Protein AF-A0A2V2EN70-F1 (afdb_monomer_lite)

Secondary structure (DSSP, 8-state):
--SS-HHHHHHHHHS-EE-TTT-PEEEESSSS--EEE-TTT--EEETTTTT--HHHHHTTS--HHHHHT-------TTS---

Foldseek 3Di:
DPQDDPQLVVCVVPVWAADPVPRATWDAPDPPAQWTADPPPRDIDGSSCRPHDPVRSCVSPDDPCVVVVNPPPPPPPPPDDD

Structure (mmCIF, N/CA/C/O backbone):
data_AF-A0A2V2EN70-F1
#
_entry.id   AF-A0A2V2EN70-F1
#
loop_
_atom_site.group_PDB
_atom_site.id
_atom_site.type_symbol
_atom_site.label_atom_id
_atom_site.label_alt_id
_atom_site.label_comp_id
_atom_site.label_asym_id
_atom_site.label_entity_id
_atom_site.label_seq_id
_atom_site.pdbx_PDB_ins_code
_atom_site.Cartn_x
_atom_site.Cartn_y
_atom_site.Cartn_z
_atom_site.occupancy
_atom_site.B_iso_or_equiv
_atom_site.auth_seq_id
_atom_site.auth_comp_id
_atom_site.auth_asym_id
_atom_site.auth_atom_id
_atom_site.pdbx_PDB_model_num
ATOM 1 N N . MET A 1 1 ? -1.971 -0.153 -19.667 1.00 56.84 1 MET A N 1
ATOM 2 C CA . MET A 1 1 ? -1.534 -0.337 -18.273 1.00 56.84 1 MET A CA 1
ATOM 3 C C . MET A 1 1 ? -2.591 0.286 -17.386 1.00 56.84 1 MET A C 1
ATOM 5 O O . MET A 1 1 ? -3.020 1.397 -17.680 1.00 56.84 1 MET A O 1
ATOM 9 N N . GLU A 1 2 ? -3.090 -0.455 -16.402 1.00 67.00 2 GLU A N 1
ATOM 10 C CA . GLU A 1 2 ? -3.872 0.140 -15.317 1.00 67.00 2 GLU A CA 1
ATOM 11 C C . GLU A 1 2 ? -2.865 0.725 -14.329 1.00 67.00 2 GLU A C 1
ATOM 13 O O . GLU A 1 2 ? -1.927 0.037 -13.945 1.00 67.00 2 GLU A O 1
ATOM 18 N N . PHE A 1 3 ? -3.016 2.004 -13.996 1.00 76.94 3 PHE A N 1
ATOM 19 C CA . PHE A 1 3 ? -2.076 2.704 -13.116 1.00 76.94 3 PHE A CA 1
ATOM 20 C C . PHE A 1 3 ? -2.247 2.297 -11.645 1.00 76.94 3 PHE A C 1
ATOM 22 O O . PHE A 1 3 ? -1.302 2.349 -10.875 1.00 76.94 3 PHE A O 1
ATOM 29 N N . PHE A 1 4 ? -3.452 1.859 -11.270 1.00 86.12 4 PHE A N 1
ATOM 30 C CA . PHE A 1 4 ? -3.769 1.408 -9.919 1.00 86.12 4 PHE A CA 1
ATOM 31 C C . PHE A 1 4 ? -4.022 -0.092 -9.906 1.00 86.12 4 PHE A C 1
ATOM 33 O O . PHE A 1 4 ? -4.779 -0.602 -10.739 1.00 86.12 4 PHE A O 1
ATOM 40 N N . ASN A 1 5 ? -3.452 -0.793 -8.927 1.00 89.62 5 ASN A N 1
ATOM 41 C CA . ASN A 1 5 ? -3.752 -2.204 -8.718 1.00 89.62 5 ASN A CA 1
ATOM 42 C C . ASN A 1 5 ? -5.106 -2.396 -8.002 1.00 89.62 5 ASN A C 1
ATOM 44 O O . ASN A 1 5 ? -5.752 -1.458 -7.521 1.00 89.62 5 ASN A O 1
ATOM 48 N N . LYS A 1 6 ? -5.561 -3.651 -7.915 1.00 91.31 6 LYS A N 1
ATOM 49 C CA . LYS A 1 6 ? -6.848 -3.990 -7.283 1.00 91.31 6 LYS A CA 1
ATOM 50 C C . LYS A 1 6 ? -6.903 -3.605 -5.803 1.00 91.31 6 LYS A C 1
ATOM 52 O O . LYS A 1 6 ? -7.950 -3.143 -5.358 1.00 91.31 6 LYS A O 1
ATOM 57 N N . LYS A 1 7 ? -5.805 -3.773 -5.059 1.00 91.81 7 LYS A N 1
ATOM 58 C CA . LYS A 1 7 ? -5.740 -3.442 -3.629 1.00 91.81 7 LYS A CA 1
ATOM 59 C C . LYS A 1 7 ? -5.814 -1.935 -3.410 1.00 91.81 7 LYS A C 1
ATOM 61 O O . LYS A 1 7 ? -6.598 -1.505 -2.573 1.00 91.81 7 LYS A O 1
ATOM 66 N N . GLN A 1 8 ? -5.100 -1.134 -4.203 1.00 91.62 8 GLN A N 1
ATOM 67 C CA . GLN A 1 8 ? -5.229 0.328 -4.190 1.00 91.62 8 GLN A CA 1
ATOM 68 C C . GLN A 1 8 ? -6.651 0.757 -4.518 1.00 91.62 8 GLN A C 1
ATOM 70 O O . GLN A 1 8 ? -7.221 1.584 -3.814 1.00 91.62 8 GLN A O 1
ATOM 75 N N . LEU A 1 9 ? -7.268 0.165 -5.543 1.00 91.81 9 LEU A N 1
ATOM 76 C CA . LEU A 1 9 ? -8.635 0.508 -5.923 1.00 91.81 9 LEU A CA 1
ATOM 77 C C . LEU A 1 9 ? -9.641 0.199 -4.803 1.00 91.81 9 LEU A C 1
ATOM 79 O O . LEU A 1 9 ? -10.580 0.966 -4.583 1.00 91.81 9 LEU A O 1
ATOM 83 N N . GLU A 1 10 ? -9.477 -0.924 -4.106 1.00 92.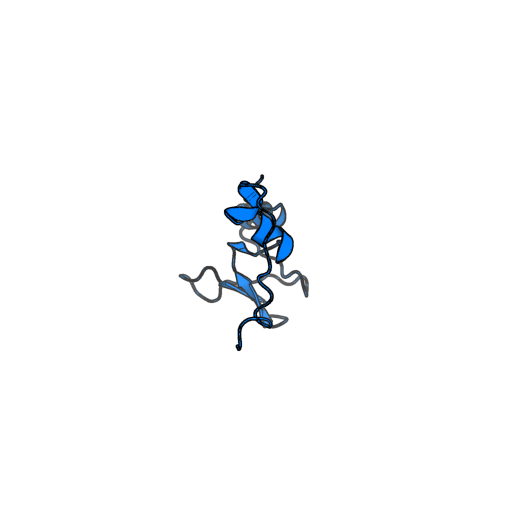69 10 GLU A N 1
ATOM 84 C CA . GLU A 1 10 ? -10.301 -1.271 -2.946 1.00 92.69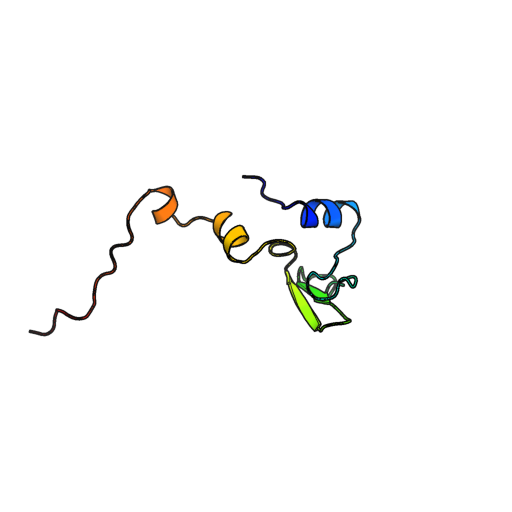 10 GLU A CA 1
ATOM 85 C C . GLU A 1 10 ? -10.028 -0.348 -1.756 1.00 92.69 10 GLU A C 1
ATOM 87 O O . GLU A 1 10 ? -10.981 0.152 -1.150 1.00 92.69 10 GLU A O 1
ATOM 92 N N . ALA A 1 11 ? -8.762 -0.050 -1.465 1.00 92.50 11 ALA A N 1
ATOM 93 C CA . ALA A 1 11 ? -8.371 0.854 -0.391 1.00 92.50 11 ALA A CA 1
ATOM 94 C C . ALA A 1 11 ? -8.877 2.284 -0.628 1.00 92.50 11 ALA A C 1
ATOM 96 O O . ALA A 1 11 ? -9.460 2.875 0.271 1.00 92.50 11 ALA A O 1
ATOM 97 N N . MET A 1 12 ? -8.798 2.813 -1.852 1.00 89.88 12 MET A N 1
ATOM 98 C CA . MET A 1 12 ? -9.342 4.133 -2.203 1.00 89.88 12 MET A CA 1
ATOM 99 C C . MET A 1 12 ? -10.868 4.200 -2.080 1.00 89.88 12 MET A C 1
ATOM 101 O O . MET A 1 12 ? -11.422 5.237 -1.723 1.00 89.88 12 MET A O 1
ATOM 105 N N . LYS A 1 13 ? -11.573 3.099 -2.371 1.00 92.69 13 LYS A N 1
ATOM 106 C CA . LYS A 1 13 ? -13.038 3.032 -2.237 1.00 92.69 13 LYS A CA 1
ATOM 107 C C . LYS A 1 13 ? -13.493 2.918 -0.787 1.00 92.69 13 LYS A C 1
ATOM 109 O O . LYS A 1 13 ? -14.550 3.438 -0.442 1.00 92.69 13 LYS A O 1
ATOM 114 N N . THR A 1 14 ? -12.748 2.179 0.028 1.00 93.88 14 THR A N 1
ATOM 115 C CA . THR A 1 14 ? -13.140 1.832 1.402 1.00 93.88 14 THR A CA 1
ATOM 116 C C . THR A 1 14 ? -12.487 2.718 2.458 1.00 93.88 14 THR A C 1
ATOM 118 O O . THR A 1 14 ? -13.001 2.809 3.569 1.00 93.88 14 THR A O 1
ATOM 121 N N . GLY A 1 15 ? -11.373 3.368 2.123 1.00 90.88 15 GLY A N 1
ATOM 122 C CA . GLY A 1 15 ? -10.479 4.040 3.062 1.00 90.88 15 GLY A CA 1
ATOM 123 C C . GLY A 1 15 ? -9.671 3.078 3.940 1.00 90.88 15 GLY A C 1
ATOM 124 O O . GLY A 1 15 ? -9.101 3.514 4.935 1.00 90.88 15 GLY A O 1
ATOM 125 N N . VAL A 1 16 ? -9.657 1.776 3.630 1.00 93.25 16 VAL A N 1
ATOM 126 C CA . VAL A 1 16 ? -9.038 0.745 4.472 1.00 93.25 16 VAL A CA 1
ATOM 127 C C . VAL A 1 16 ? -7.825 0.151 3.767 1.00 93.25 16 VAL A C 1
ATOM 129 O O . VAL A 1 16 ? -7.955 -0.495 2.730 1.00 93.25 16 VAL A O 1
ATOM 132 N N . TYR A 1 17 ? -6.655 0.316 4.381 1.00 93.88 17 TYR A N 1
ATOM 133 C CA . TYR A 1 17 ? -5.401 -0.286 3.934 1.00 93.88 17 TYR A CA 1
ATOM 134 C C . TYR A 1 17 ? -5.092 -1.499 4.803 1.00 93.88 17 TYR A C 1
ATOM 136 O O . TYR A 1 17 ? -5.031 -1.391 6.023 1.00 93.88 17 TYR A O 1
ATOM 144 N N . ILE A 1 18 ? -4.914 -2.667 4.194 1.00 94.81 18 ILE A N 1
ATOM 145 C CA . ILE A 1 18 ? -4.586 -3.917 4.888 1.00 94.81 18 ILE A CA 1
ATOM 1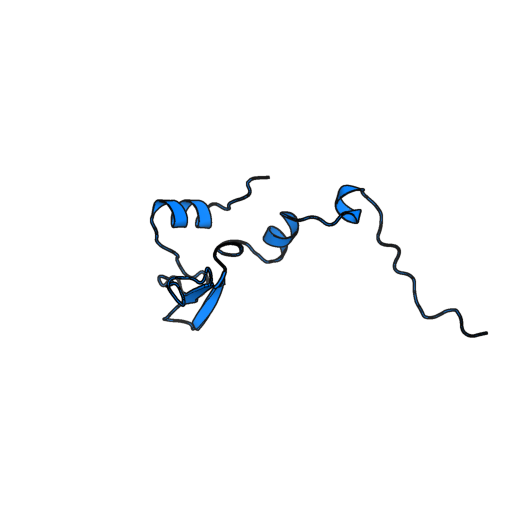46 C C . ILE A 1 18 ? -3.121 -4.269 4.644 1.00 94.81 18 ILE A C 1
ATOM 148 O O . ILE A 1 18 ? -2.686 -4.363 3.497 1.00 94.81 18 ILE A O 1
ATOM 152 N N . CYS A 1 19 ? -2.375 -4.499 5.720 1.00 93.69 19 CYS A N 1
ATOM 153 C CA . CYS A 1 19 ? -0.977 -4.898 5.666 1.00 93.69 19 CYS A CA 1
ATOM 154 C C . CYS A 1 19 ? -0.836 -6.281 5.032 1.00 93.69 19 CYS A C 1
ATOM 156 O O . CYS A 1 19 ? -1.451 -7.246 5.486 1.00 93.69 19 CYS A O 1
ATOM 158 N N . GLU A 1 20 ? 0.035 -6.400 4.038 1.00 89.12 20 GLU A N 1
ATOM 159 C CA . GLU A 1 20 ? 0.273 -7.671 3.350 1.00 89.12 20 GLU A CA 1
ATOM 160 C C . GLU A 1 20 ? 0.983 -8.701 4.229 1.00 89.12 20 GLU A C 1
ATOM 162 O O . GLU A 1 20 ? 0.739 -9.898 4.101 1.00 89.12 20 GLU A O 1
ATOM 167 N N . ASN A 1 21 ? 1.823 -8.237 5.156 1.00 90.12 21 ASN A N 1
ATOM 168 C CA . ASN A 1 21 ? 2.647 -9.115 5.978 1.00 90.12 21 ASN A CA 1
ATOM 169 C C . ASN A 1 21 ? 1.862 -9.749 7.141 1.00 90.12 21 ASN A C 1
ATOM 171 O O . ASN A 1 21 ? 2.102 -10.895 7.510 1.00 90.12 21 ASN A O 1
ATOM 175 N N . CYS A 1 22 ? 0.920 -9.012 7.744 1.00 93.38 22 CYS A N 1
ATOM 176 C CA . CYS A 1 22 ? 0.205 -9.477 8.942 1.00 93.38 22 CYS A CA 1
ATOM 177 C C . CYS A 1 22 ? -1.328 -9.401 8.864 1.00 93.38 22 CYS A C 1
ATOM 179 O O . CYS A 1 22 ? -2.002 -9.815 9.807 1.00 93.38 22 CYS A O 1
ATOM 181 N N . GLY A 1 23 ? -1.899 -8.853 7.787 1.00 92.44 23 GLY A N 1
ATOM 182 C CA . GLY A 1 23 ? -3.348 -8.732 7.596 1.00 92.44 23 GLY A CA 1
ATOM 183 C C . GLY A 1 23 ? -4.044 -7.708 8.499 1.00 92.44 23 GLY A C 1
ATOM 184 O O . GLY A 1 23 ? -5.269 -7.617 8.482 1.00 92.44 23 GLY A O 1
ATOM 185 N N . SER A 1 24 ? -3.297 -6.949 9.305 1.00 94.31 24 SER A N 1
ATOM 186 C CA . SER A 1 24 ? -3.850 -5.874 10.140 1.00 94.31 24 SER A CA 1
ATOM 187 C C . SER A 1 24 ? -4.074 -4.605 9.322 1.00 94.31 24 SER A C 1
ATOM 189 O O . SER A 1 24 ? -3.384 -4.381 8.329 1.00 94.31 24 SER A O 1
ATOM 191 N N . GLN A 1 25 ? -5.011 -3.760 9.748 1.00 94.94 25 GLN A N 1
ATOM 192 C CA . GLN A 1 25 ? -5.206 -2.456 9.124 1.00 94.94 25 GLN A CA 1
ATOM 193 C C . GLN A 1 25 ? -3.971 -1.567 9.350 1.00 94.94 25 GLN A C 1
ATOM 195 O O . GLN A 1 25 ? -3.414 -1.541 10.448 1.00 94.94 25 GLN A O 1
ATOM 200 N N . MET A 1 26 ? -3.528 -0.894 8.293 1.00 94.44 26 MET A N 1
ATOM 201 C CA . MET A 1 26 ? -2.460 0.102 8.313 1.00 94.44 26 MET A CA 1
ATOM 202 C C . MET A 1 26 ? -3.049 1.494 8.533 1.00 94.44 26 MET A C 1
ATOM 204 O O . MET A 1 26 ? -4.205 1.755 8.189 1.00 94.44 26 MET A O 1
ATOM 208 N N . GLU A 1 27 ? -2.234 2.373 9.099 1.00 93.81 27 GLU A N 1
ATOM 209 C CA . GLU A 1 27 ? -2.570 3.765 9.382 1.00 93.81 27 GLU A CA 1
ATOM 210 C C . GLU A 1 27 ? -1.535 4.675 8.722 1.00 93.81 27 GLU A C 1
ATOM 212 O O . GLU A 1 27 ? -0.393 4.269 8.526 1.00 93.81 27 GLU A O 1
ATOM 217 N N . PHE A 1 28 ? -1.933 5.890 8.359 1.00 93.69 28 PHE A N 1
ATOM 218 C CA . PHE A 1 28 ? -0.988 6.882 7.855 1.00 93.69 28 PHE A CA 1
ATOM 219 C C . PHE A 1 28 ? -0.056 7.347 8.977 1.00 93.69 28 PHE A C 1
ATOM 221 O O . PHE A 1 28 ? -0.505 7.494 10.118 1.00 93.69 28 PHE A O 1
ATOM 228 N N . GLU A 1 29 ? 1.219 7.575 8.656 1.00 89.00 29 GLU A N 1
ATOM 229 C CA . GLU A 1 29 ? 2.207 8.072 9.622 1.00 89.00 29 GLU A CA 1
ATOM 230 C C . GLU A 1 29 ? 1.802 9.449 10.170 1.00 89.00 29 GLU A C 1
ATOM 232 O O . GLU A 1 29 ? 1.809 9.666 11.386 1.00 89.00 29 GLU A O 1
ATOM 237 N N . ASP A 1 30 ? 1.332 10.342 9.292 1.00 88.69 30 ASP A N 1
ATOM 238 C CA . ASP A 1 30 ? 0.671 11.588 9.668 1.00 88.69 30 ASP A CA 1
ATOM 239 C C . ASP A 1 30 ? -0.408 12.031 8.649 1.00 88.69 30 ASP A C 1
ATOM 241 O O . ASP A 1 30 ? -0.857 11.257 7.813 1.00 88.69 30 ASP A O 1
ATOM 245 N N . GLN A 1 31 ? -0.932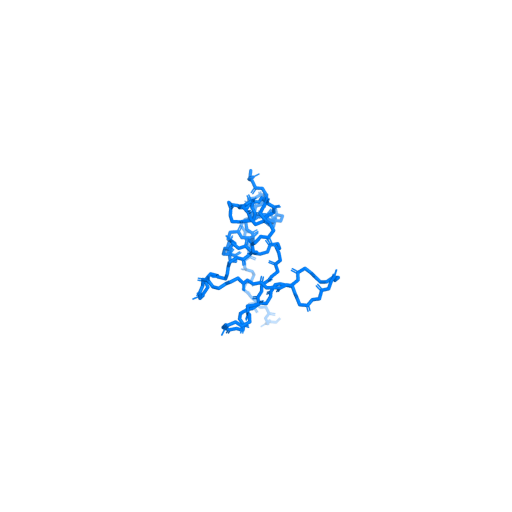 13.256 8.782 1.00 82.44 31 GLN A N 1
ATOM 246 C CA . GLN A 1 31 ? -2.025 13.777 7.938 1.00 82.44 31 GLN A CA 1
ATOM 247 C C . GLN A 1 31 ? -1.563 14.360 6.589 1.00 82.44 31 GLN A C 1
ATOM 249 O O . GLN A 1 31 ? -2.405 14.764 5.785 1.00 82.44 31 GLN A O 1
ATOM 254 N N . TRP A 1 32 ? -0.257 14.487 6.384 1.00 85.12 32 TRP A N 1
ATOM 255 C CA . TRP A 1 32 ? 0.383 15.121 5.232 1.00 85.12 32 TRP A CA 1
ATOM 256 C C . TRP A 1 32 ? 1.284 14.159 4.459 1.00 85.12 32 TRP A C 1
ATOM 258 O O . TRP A 1 32 ? 1.633 14.465 3.321 1.00 85.12 32 TRP A O 1
ATOM 268 N N . GLU A 1 33 ? 1.662 13.042 5.072 1.00 87.62 33 GLU A N 1
ATOM 269 C CA . GLU A 1 33 ? 2.424 11.975 4.448 1.00 87.62 33 GLU A CA 1
ATOM 270 C C . GLU A 1 33 ? 1.529 10.921 3.794 1.00 87.62 33 GLU A C 1
ATOM 272 O O . GLU A 1 33 ? 0.490 10.522 4.321 1.00 87.62 33 GLU A O 1
ATOM 277 N N . ASP A 1 34 ? 2.007 10.415 2.660 1.00 89.25 34 ASP A N 1
ATOM 278 C CA . ASP A 1 34 ? 1.417 9.287 1.937 1.00 89.25 34 ASP A CA 1
ATOM 279 C C . ASP A 1 34 ? 2.040 7.943 2.380 1.00 89.25 34 ASP A C 1
ATOM 281 O O . ASP A 1 34 ? 1.870 6.914 1.723 1.00 89.25 34 ASP A O 1
ATOM 285 N N . SER A 1 35 ? 2.753 7.946 3.510 1.00 93.00 35 SER A N 1
ATOM 286 C CA . SER A 1 35 ? 3.376 6.781 4.137 1.00 93.00 35 SER A CA 1
ATOM 287 C C . SER A 1 35 ? 2.357 6.040 5.008 1.00 93.00 35 SER A C 1
ATOM 289 O O . SER A 1 35 ? 1.781 6.600 5.944 1.00 93.00 35 SER A O 1
ATOM 291 N N . LEU A 1 36 ? 2.145 4.752 4.745 1.00 93.56 36 LEU A N 1
ATOM 292 C CA . LEU A 1 36 ? 1.323 3.858 5.559 1.00 93.56 36 LEU A CA 1
ATOM 293 C C . LEU A 1 36 ? 2.217 3.014 6.461 1.00 93.56 36 LEU A C 1
ATOM 295 O O . LEU A 1 36 ? 3.115 2.324 5.986 1.00 93.56 36 LEU A O 1
ATOM 299 N N . VAL A 1 37 ? 1.907 2.962 7.752 1.00 94.62 37 VAL A N 1
ATOM 300 C CA . VAL A 1 37 ? 2.609 2.155 8.752 1.00 94.62 37 VAL A CA 1
ATOM 301 C C . VAL A 1 37 ? 1.645 1.153 9.378 1.00 94.62 37 VAL A C 1
ATOM 303 O O . VAL A 1 37 ? 0.519 1.466 9.766 1.00 94.62 37 VAL A O 1
ATOM 306 N N . CYS A 1 38 ? 2.076 -0.102 9.487 1.00 95.31 38 CYS A N 1
ATOM 307 C CA . CYS A 1 38 ? 1.320 -1.125 10.191 1.0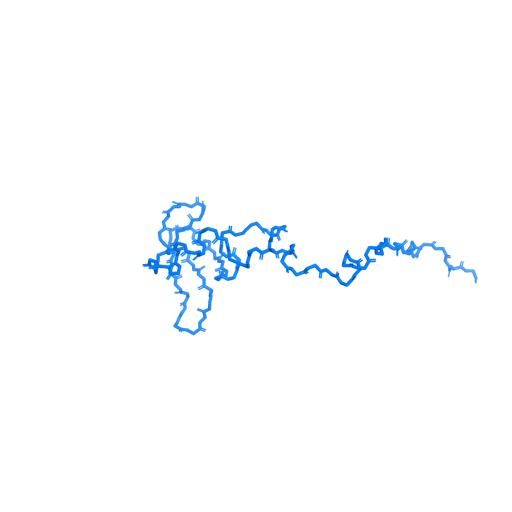0 95.31 38 CYS A CA 1
ATOM 308 C C . CYS A 1 38 ? 1.655 -1.100 11.692 1.00 95.31 38 CYS A C 1
ATOM 310 O O . CYS A 1 38 ? 2.773 -1.470 12.061 1.00 95.31 38 CYS A O 1
ATOM 312 N N . PRO A 1 39 ? 0.696 -0.798 12.586 1.00 93.31 39 PRO A N 1
ATOM 313 C CA . PRO A 1 39 ? 0.954 -0.750 14.027 1.00 93.31 39 PRO A CA 1
ATOM 314 C C . PRO A 1 39 ? 1.246 -2.126 14.651 1.00 93.31 39 PRO A C 1
ATOM 316 O O . PRO A 1 39 ? 1.754 -2.200 15.766 1.00 93.31 39 PRO A O 1
ATOM 319 N N . ASN A 1 40 ? 0.922 -3.226 13.959 1.00 93.81 40 ASN A N 1
ATOM 320 C CA . ASN A 1 40 ? 1.092 -4.583 14.486 1.00 93.81 40 ASN A CA 1
ATOM 321 C C . ASN A 1 40 ? 2.474 -5.185 14.172 1.00 93.81 40 ASN A C 1
ATOM 323 O O . ASN A 1 40 ? 3.102 -5.774 15.047 1.00 93.81 40 ASN A O 1
ATOM 327 N N . CYS A 1 41 ? 2.957 -5.054 12.931 1.00 94.00 41 CYS A N 1
ATOM 328 C CA . CYS A 1 41 ? 4.244 -5.629 12.514 1.00 94.00 41 CYS A CA 1
ATOM 329 C C . CYS A 1 41 ? 5.343 -4.593 12.242 1.00 94.00 41 CYS A C 1
ATOM 331 O O . CYS A 1 41 ? 6.485 -4.988 12.025 1.00 94.00 41 CYS A O 1
ATOM 333 N N . GLY A 1 42 ? 5.020 -3.295 12.240 1.00 91.44 42 GLY A N 1
ATOM 334 C CA . GLY A 1 42 ? 5.970 -2.216 11.963 1.00 91.44 42 GLY A CA 1
ATOM 335 C C . GLY A 1 42 ? 6.345 -2.055 10.488 1.00 91.44 42 GLY A C 1
ATOM 336 O O . GLY A 1 42 ? 7.238 -1.276 10.183 1.00 91.44 42 GLY A O 1
ATOM 337 N N . ASN A 1 43 ? 5.693 -2.780 9.573 1.00 92.31 43 ASN A N 1
ATOM 338 C CA . ASN A 1 43 ? 5.923 -2.613 8.139 1.00 92.31 43 ASN A CA 1
ATOM 339 C C . ASN A 1 43 ? 5.409 -1.251 7.670 1.00 92.31 43 ASN A C 1
ATOM 341 O O . ASN A 1 43 ? 4.245 -0.938 7.929 1.00 92.31 43 ASN A O 1
ATOM 345 N N . SER A 1 44 ? 6.226 -0.508 6.930 1.00 92.19 44 SER A N 1
ATOM 346 C CA . SER A 1 44 ? 5.827 0.721 6.248 1.00 92.19 44 SER A CA 1
ATOM 347 C C . SER A 1 44 ? 5.801 0.532 4.729 1.00 92.19 44 SER A C 1
ATOM 349 O O . SER A 1 44 ? 6.501 -0.326 4.191 1.00 92.19 44 SER A O 1
ATOM 351 N N . THR A 1 45 ? 4.942 1.274 4.037 1.00 92.25 45 THR A N 1
ATOM 352 C CA . THR A 1 45 ? 4.875 1.325 2.570 1.00 92.25 45 THR A CA 1
ATOM 353 C C . THR A 1 45 ? 4.190 2.617 2.137 1.00 92.25 45 THR A C 1
ATOM 355 O O . THR A 1 45 ? 3.317 3.102 2.851 1.00 92.25 45 THR A O 1
ATOM 358 N N . ASP A 1 46 ? 4.543 3.158 0.979 1.00 92.25 46 ASP A N 1
ATOM 359 C CA . ASP A 1 46 ? 3.868 4.336 0.430 1.00 92.25 46 ASP A CA 1
ATOM 360 C C . ASP A 1 46 ? 2.539 3.951 -0.235 1.00 92.25 46 ASP A C 1
ATOM 362 O O . ASP A 1 46 ? 2.386 2.840 -0.753 1.00 92.25 46 ASP A O 1
ATOM 366 N N . VAL A 1 47 ? 1.576 4.876 -0.291 1.00 91.00 47 VAL A N 1
ATOM 367 C CA . VAL A 1 47 ? 0.292 4.668 -0.992 1.00 91.00 47 VAL A CA 1
ATOM 368 C C . VAL A 1 47 ? 0.499 4.246 -2.451 1.00 91.00 47 VAL A C 1
ATOM 370 O O . VAL A 1 47 ? -0.232 3.382 -2.944 1.00 91.00 47 VAL A O 1
ATOM 373 N N . ASP A 1 48 ? 1.509 4.802 -3.123 1.00 89.12 48 ASP A N 1
ATOM 374 C CA . ASP A 1 48 ? 1.822 4.496 -4.524 1.00 89.12 48 ASP A CA 1
ATOM 375 C C . ASP A 1 48 ? 2.357 3.068 -4.717 1.00 89.12 48 ASP A C 1
ATOM 377 O O . ASP A 1 48 ? 2.017 2.421 -5.708 1.00 89.12 48 ASP A O 1
ATOM 381 N N . HIS A 1 49 ? 3.113 2.547 -3.744 1.00 91.06 49 HIS A N 1
ATOM 382 C CA . HIS A 1 49 ? 3.641 1.176 -3.751 1.00 91.06 49 HIS A CA 1
ATOM 383 C C . HIS A 1 49 ? 2.665 0.157 -3.149 1.00 91.06 49 HIS A C 1
ATOM 385 O O . HIS A 1 49 ? 2.849 -1.052 -3.297 1.00 91.06 49 HIS A O 1
ATOM 391 N N . TYR A 1 50 ? 1.603 0.612 -2.478 1.00 92.50 50 TYR A N 1
ATOM 392 C CA . TYR A 1 50 ? 0.668 -0.265 -1.787 1.00 92.50 50 TYR A CA 1
ATOM 393 C C . TYR A 1 50 ? 0.069 -1.316 -2.729 1.00 92.50 50 TYR A C 1
ATOM 395 O O . TYR A 1 50 ? -0.663 -0.994 -3.661 1.00 92.50 50 TYR A O 1
ATOM 403 N N . GLY A 1 51 ? 0.319 -2.598 -2.465 1.00 89.44 51 GLY A N 1
ATOM 404 C CA . GLY A 1 51 ? -0.238 -3.693 -3.258 1.00 89.44 51 GLY A CA 1
ATOM 405 C C . GLY A 1 51 ? 0.495 -4.012 -4.559 1.00 89.44 51 GLY A C 1
ATOM 406 O O . GLY A 1 51 ? -0.007 -4.851 -5.311 1.00 89.44 51 GLY A O 1
ATOM 407 N N . PHE A 1 52 ? 1.630 -3.361 -4.819 1.00 89.94 52 PHE A N 1
ATOM 408 C CA . PHE A 1 52 ? 2.572 -3.730 -5.869 1.00 89.94 52 PHE A CA 1
ATOM 409 C C . PHE A 1 52 ? 3.766 -4.475 -5.279 1.00 89.94 52 PHE A C 1
ATOM 411 O O . PHE A 1 52 ? 4.181 -4.227 -4.148 1.00 89.94 52 PHE A O 1
ATOM 418 N N . THR A 1 53 ? 4.341 -5.368 -6.074 1.00 87.50 53 THR A N 1
ATOM 419 C CA . THR A 1 53 ? 5.747 -5.746 -5.906 1.00 87.50 53 THR A CA 1
ATOM 420 C C . THR A 1 53 ? 6.655 -4.682 -6.525 1.00 87.50 53 THR A C 1
ATOM 422 O O . THR A 1 53 ? 6.219 -3.958 -7.419 1.00 87.50 53 THR A O 1
ATOM 425 N N . ASP A 1 54 ? 7.916 -4.609 -6.092 1.00 86.88 54 ASP A N 1
ATOM 426 C CA . ASP A 1 54 ? 8.890 -3.649 -6.639 1.00 86.88 54 ASP A CA 1
ATOM 427 C C . ASP A 1 54 ? 8.982 -3.753 -8.174 1.00 86.88 54 ASP A C 1
ATOM 429 O O . ASP A 1 54 ? 8.894 -2.754 -8.879 1.00 86.88 54 ASP A O 1
ATOM 433 N N . GLU A 1 55 ? 9.019 -4.980 -8.708 1.00 88.31 55 GLU A N 1
ATOM 434 C CA . GLU A 1 55 ? 9.046 -5.242 -10.154 1.00 88.31 55 GLU A CA 1
ATOM 435 C C . GLU A 1 55 ? 7.786 -4.738 -10.882 1.00 88.31 55 GLU A C 1
ATOM 437 O O . GLU A 1 55 ? 7.867 -4.190 -11.983 1.00 88.31 55 GLU A O 1
ATOM 442 N N . GLU A 1 56 ? 6.601 -4.930 -10.290 1.00 89.44 56 GLU A N 1
ATOM 443 C CA . GLU A 1 56 ? 5.342 -4.459 -10.879 1.00 89.44 56 GLU A CA 1
ATOM 444 C C . GLU A 1 56 ? 5.228 -2.934 -10.843 1.00 89.44 56 GLU A C 1
ATOM 446 O O . GLU A 1 56 ? 4.658 -2.352 -11.768 1.00 89.44 56 GLU A O 1
ATOM 451 N N . TYR A 1 57 ? 5.752 -2.301 -9.792 1.00 89.81 57 TYR A N 1
ATOM 452 C CA . TYR A 1 57 ? 5.775 -0.851 -9.662 1.00 89.81 57 TYR A CA 1
ATOM 453 C C . TYR A 1 57 ? 6.753 -0.216 -10.657 1.00 89.81 57 TYR A C 1
ATOM 455 O O . TYR A 1 57 ? 6.371 0.696 -11.392 1.00 89.81 57 TYR A O 1
ATOM 463 N N . ASP A 1 58 ? 7.973 -0.745 -10.764 1.00 88.81 58 ASP A N 1
ATOM 464 C CA . ASP A 1 58 ? 8.988 -0.265 -11.709 1.00 88.81 58 ASP A CA 1
ATOM 465 C C . ASP A 1 58 ? 8.498 -0.365 -13.162 1.00 88.81 58 ASP A C 1
ATOM 467 O O . ASP A 1 58 ? 8.694 0.549 -13.967 1.00 88.81 58 ASP A O 1
ATOM 471 N N . ALA A 1 59 ? 7.747 -1.420 -13.493 1.00 89.56 59 ALA A N 1
ATOM 472 C CA . ALA A 1 59 ? 7.145 -1.593 -14.814 1.00 89.56 59 ALA A CA 1
ATOM 473 C C . ALA A 1 59 ? 6.094 -0.519 -15.181 1.00 89.56 59 ALA A C 1
ATOM 475 O O . ALA A 1 59 ? 5.742 -0.392 -16.361 1.00 89.56 59 ALA A O 1
ATOM 476 N N . LEU A 1 60 ? 5.578 0.258 -14.216 1.00 88.50 60 LEU A N 1
ATOM 477 C CA . LEU A 1 60 ? 4.714 1.416 -14.489 1.00 88.50 60 LEU A CA 1
ATOM 478 C C . LEU A 1 60 ? 5.499 2.590 -15.087 1.00 88.50 60 LEU A C 1
ATOM 480 O O . LEU A 1 60 ? 4.925 3.390 -15.834 1.00 88.50 60 LEU A O 1
ATOM 484 N N . TYR A 1 61 ? 6.796 2.674 -14.788 1.00 87.56 61 TYR A N 1
ATOM 485 C CA . TYR A 1 61 ? 7.693 3.748 -15.206 1.00 87.56 61 TYR A CA 1
ATOM 486 C C . TYR A 1 61 ? 8.915 3.186 -15.946 1.00 87.56 61 TYR A C 1
ATOM 488 O O . TYR A 1 61 ? 10.046 3.359 -15.490 1.00 87.56 61 TYR A O 1
ATOM 496 N N . PRO A 1 62 ? 8.709 2.543 -17.112 1.00 87.88 62 PRO A N 1
ATOM 497 C CA . PRO A 1 62 ? 9.804 1.964 -17.873 1.00 87.88 62 PRO A CA 1
ATOM 498 C C . PRO A 1 62 ? 10.802 3.043 -18.300 1.00 87.88 62 PRO A C 1
ATOM 500 O O . PRO A 1 62 ? 10.443 4.188 -18.605 1.00 87.88 62 PRO A O 1
ATOM 503 N N . THR A 1 63 ? 12.069 2.662 -18.363 1.00 88.38 63 THR A N 1
ATOM 504 C CA . THR A 1 63 ? 13.155 3.545 -18.781 1.00 88.38 63 THR A CA 1
ATOM 505 C C . THR A 1 63 ? 13.053 3.898 -20.267 1.00 88.38 63 THR A C 1
ATOM 507 O O . THR A 1 63 ? 12.429 3.202 -21.072 1.00 88.38 63 THR A O 1
ATOM 510 N N . TYR A 1 64 ? 13.712 4.992 -20.667 1.00 86.88 64 TYR A N 1
ATOM 511 C CA . TYR A 1 64 ? 13.801 5.387 -22.078 1.00 86.88 64 TYR A CA 1
ATOM 512 C C . TYR A 1 64 ? 14.341 4.253 -22.965 1.00 86.88 64 TYR A C 1
ATOM 514 O O . TYR A 1 64 ? 13.852 4.058 -24.074 1.00 86.88 64 TYR A O 1
ATOM 522 N N . GLU A 1 65 ? 15.326 3.500 -22.481 1.00 88.06 65 GLU A N 1
ATOM 523 C CA . GLU A 1 65 ? 15.964 2.412 -23.224 1.00 88.06 65 GLU A CA 1
ATOM 524 C C . GLU A 1 65 ? 15.007 1.238 -23.435 1.00 88.06 65 GLU A C 1
ATOM 526 O O . GLU A 1 65 ? 14.877 0.762 -24.564 1.00 88.06 65 GLU A O 1
ATOM 531 N N . GLU A 1 66 ? 14.260 0.846 -22.398 1.00 87.12 66 GLU A N 1
ATOM 532 C CA . GLU A 1 66 ? 13.228 -0.196 -22.479 1.00 87.12 66 GLU A CA 1
ATOM 533 C C . GLU A 1 66 ? 12.097 0.194 -23.433 1.00 87.12 66 GLU A C 1
ATOM 535 O O . GLU A 1 66 ? 11.654 -0.620 -24.244 1.00 87.12 66 GLU A O 1
ATOM 540 N N . VAL A 1 67 ? 11.662 1.459 -23.398 1.00 88.56 67 VAL A N 1
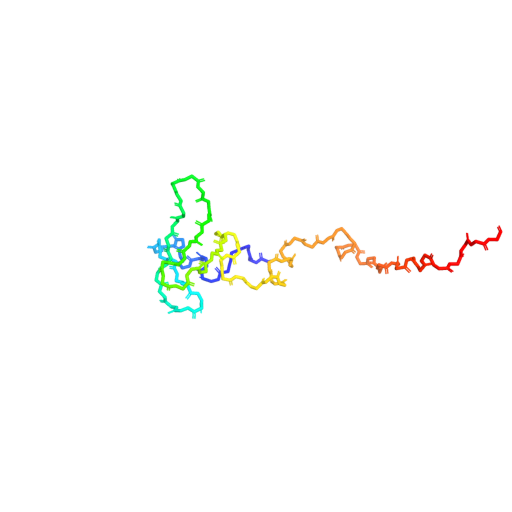ATOM 541 C CA . VAL A 1 67 ? 10.647 1.985 -24.326 1.00 88.56 67 VAL A CA 1
ATOM 542 C C . VAL A 1 67 ? 11.160 1.993 -25.769 1.00 88.56 67 VAL A C 1
ATOM 544 O O . VAL A 1 67 ? 10.405 1.703 -26.699 1.00 88.56 67 VAL A O 1
ATOM 547 N N . MET A 1 68 ? 12.435 2.324 -25.970 1.00 86.12 68 MET A N 1
ATOM 548 C CA . MET A 1 68 ? 13.061 2.401 -27.291 1.00 86.12 68 MET A CA 1
ATOM 549 C C . MET A 1 68 ? 13.585 1.050 -27.801 1.00 86.12 68 MET A C 1
ATOM 551 O O . MET A 1 68 ? 13.999 0.969 -28.958 1.00 86.12 68 MET A O 1
ATOM 555 N N . GLY A 1 69 ? 13.561 -0.001 -26.973 1.00 83.44 69 GLY A N 1
ATOM 556 C CA . GLY A 1 69 ? 14.092 -1.325 -27.302 1.00 83.44 69 GLY A CA 1
ATOM 557 C C . GLY A 1 69 ? 15.607 -1.332 -27.525 1.00 83.44 69 GLY A C 1
ATOM 558 O O . GLY A 1 69 ? 16.098 -2.084 -28.367 1.00 83.44 69 GLY A O 1
ATOM 559 N N . ILE A 1 70 ? 16.337 -0.456 -26.832 1.00 83.00 70 ILE A N 1
ATOM 560 C CA . ILE A 1 70 ? 17.797 -0.364 -26.907 1.00 83.00 70 ILE A CA 1
ATOM 561 C C . ILE A 1 70 ? 18.370 -1.384 -25.916 1.00 83.00 70 ILE A C 1
ATOM 563 O O . ILE A 1 70 ? 18.046 -1.333 -24.734 1.00 83.00 70 ILE A O 1
ATOM 567 N N . GLU A 1 71 ? 19.208 -2.315 -26.379 1.00 73.38 71 GLU A N 1
ATOM 568 C CA . GLU A 1 71 ? 19.957 -3.185 -25.465 1.00 73.38 71 GLU A CA 1
ATOM 569 C C . GLU A 1 71 ? 20.970 -2.345 -24.681 1.00 73.38 71 GLU A C 1
ATOM 571 O O . GLU A 1 71 ? 21.749 -1.590 -25.271 1.00 73.38 71 GLU A O 1
ATOM 576 N N . THR A 1 72 ? 20.967 -2.486 -23.355 1.00 62.91 72 THR A N 1
ATOM 577 C CA . THR A 1 72 ? 21.973 -1.889 -22.479 1.00 62.91 72 THR A CA 1
ATOM 578 C C . THR A 1 72 ? 23.342 -2.443 -22.858 1.00 62.91 72 THR A C 1
ATOM 580 O O . THR A 1 72 ? 23.708 -3.574 -22.536 1.00 62.91 72 THR A O 1
ATOM 583 N N . VAL A 1 73 ? 24.127 -1.645 -23.577 1.00 65.94 73 VAL A N 1
ATOM 584 C CA . VAL A 1 73 ? 25.542 -1.937 -23.787 1.00 65.94 73 VAL A CA 1
ATOM 585 C C . VAL A 1 73 ? 26.256 -1.719 -22.456 1.00 65.94 73 VAL A C 1
ATOM 587 O O . VAL A 1 73 ? 26.604 -0.600 -22.091 1.00 65.94 73 VAL A O 1
ATOM 590 N N . VAL A 1 74 ? 26.443 -2.798 -21.695 1.00 63.00 74 VAL A N 1
ATOM 591 C CA . VAL A 1 74 ? 27.396 -2.817 -20.583 1.00 63.00 74 VAL A CA 1
ATOM 592 C C . VAL A 1 74 ? 28.786 -2.592 -21.171 1.00 63.00 74 VAL A C 1
ATOM 594 O O . VAL A 1 74 ? 29.376 -3.484 -21.777 1.00 63.00 74 VAL A O 1
ATOM 597 N N . TYR A 1 75 ? 29.278 -1.360 -21.057 1.00 62.16 75 TYR A N 1
ATOM 598 C CA . TYR A 1 75 ? 30.678 -1.058 -21.311 1.00 62.16 75 TYR A CA 1
ATOM 599 C C . TYR A 1 75 ? 31.486 -1.713 -20.190 1.00 62.16 75 TYR A C 1
ATOM 601 O O . TYR A 1 75 ? 31.414 -1.283 -19.042 1.00 62.16 75 TYR A O 1
ATOM 609 N N . ASP A 1 76 ? 32.196 -2.790 -20.517 1.00 62.56 76 ASP A N 1
ATOM 610 C CA . ASP A 1 76 ? 33.138 -3.436 -19.606 1.00 62.56 76 ASP A CA 1
ATOM 611 C C . ASP A 1 76 ? 34.321 -2.467 -19.405 1.00 62.56 76 ASP A C 1
ATOM 613 O O . ASP A 1 76 ? 35.141 -2.278 -20.303 1.00 62.56 76 ASP A O 1
ATOM 617 N N . GLU A 1 77 ? 34.372 -1.768 -18.266 1.00 60.25 77 GLU A N 1
ATOM 618 C CA . GLU A 1 77 ? 35.407 -0.769 -17.924 1.00 60.25 77 GLU A CA 1
ATOM 619 C C . GLU A 1 77 ? 36.792 -1.396 -17.608 1.00 60.25 77 GLU A C 1
ATOM 621 O O . GLU A 1 77 ? 37.608 -0.789 -16.915 1.00 60.25 77 GLU A O 1
ATOM 626 N N . GLU A 1 78 ? 37.099 -2.604 -18.094 1.00 59.28 78 GLU A N 1
ATOM 627 C CA . GLU A 1 78 ? 38.372 -3.298 -17.819 1.00 59.28 78 GLU A CA 1
ATOM 628 C C . GLU A 1 78 ? 39.410 -3.259 -18.957 1.00 59.28 78 GLU A C 1
ATOM 630 O O . GLU A 1 78 ? 40.443 -3.913 -18.833 1.00 59.28 78 GLU A O 1
ATOM 635 N N . ASP A 1 79 ? 39.223 -2.488 -20.035 1.00 55.88 79 ASP A N 1
ATOM 636 C CA . ASP A 1 79 ? 40.174 -2.535 -21.165 1.00 55.88 79 ASP A CA 1
ATOM 637 C C . ASP A 1 79 ? 40.526 -1.164 -21.766 1.00 55.88 79 ASP A C 1
ATOM 639 O O . ASP A 1 79 ? 40.299 -0.918 -22.945 1.00 55.88 79 ASP A O 1
ATOM 643 N N . ASP A 1 80 ? 41.083 -0.245 -20.960 1.00 55.09 80 ASP A N 1
ATOM 644 C CA . ASP A 1 80 ? 41.783 0.933 -21.517 1.00 55.09 80 ASP A CA 1
ATOM 645 C C . ASP A 1 80 ? 42.850 1.553 -20.581 1.00 55.09 80 ASP A C 1
ATOM 647 O O . ASP A 1 80 ? 42.885 2.755 -20.310 1.00 55.09 80 ASP A O 1
ATOM 651 N N . TRP A 1 81 ? 43.783 0.727 -20.092 1.00 62.09 81 TRP A N 1
ATOM 652 C CA . TRP A 1 81 ? 45.080 1.219 -19.597 1.00 62.09 81 TRP A CA 1
ATOM 653 C C . TRP A 1 81 ? 46.215 0.740 -20.507 1.00 62.09 81 TRP A C 1
ATOM 655 O O . TRP A 1 81 ? 46.820 -0.306 -20.256 1.00 62.09 81 TRP A O 1
ATOM 665 N N . TYR A 1 82 ? 46.539 1.538 -21.532 1.00 50.72 82 TYR A N 1
ATOM 666 C CA . TYR A 1 82 ? 47.821 1.459 -22.243 1.00 50.72 82 TYR A CA 1
ATOM 667 C C . TYR A 1 82 ? 48.448 2.836 -22.484 1.00 50.72 82 TYR A C 1
ATOM 669 O O . TYR A 1 82 ? 47.745 3.742 -22.983 1.00 50.72 82 TYR A O 1
#

Sequence (82 aa):
MEFFNKKQLEAMKTGVYICENCGSQMEFEDQWEDSLVCPNCGNSTDVDHYGFTDEEYDALYPTYEEVMGIETVVYDEEDDWY

pLDDT: mean 85.36, std 11.61, range [50.72, 95.31]

Radius of gyration: 18.92 Å; chains: 1; bounding box: 61×25×42 Å